Protein AF-A0A7X5IGQ0-F1 (afdb_monomer)

Foldseek 3Di:
DPAQADDPDDAAQE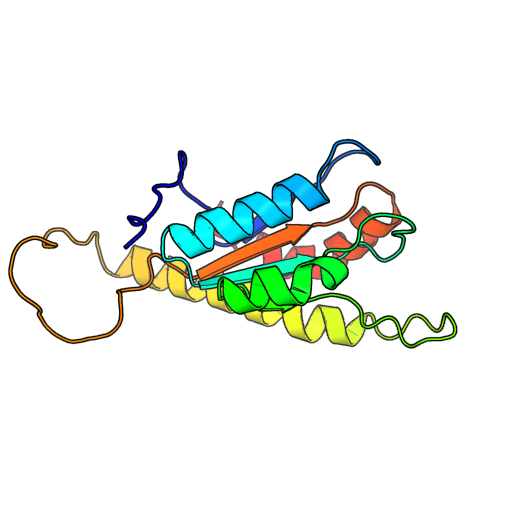AEFEAAPPPCRVVVLVVVQLNLLSNQAQEEEEEQPPDDPDDDVVVCCVVCVVSNYHYQYFDPDPPPDRDDLVVSVVPQLVLLVQSQVFVVVVVVVDDPPDPPDDDDDDDDDRPGRHYYYHQHYDPSSVVSVVSCCVSNVVHDD

Secondary structure (DSSP, 8-state):
-PPPPPPSSPPPSEEEE---TTS-HHHHHHHHHHHHHHTTEEEEEEE--S--SS--GGGGHHHHHHTTPEEE----BTTTB---HHHHHHHHHHHHHHHHHHHHHHHHS------SS---SS-----EEEEEEE--SSHHHHHHHHTTHHHHHTS--

Radius of gyration: 16.71 Å; Cα contacts (8 Å, |Δi|>4): 213; chains: 1; bounding box: 48×34×43 Å

Sequence (157 aa):
MAGVRELPFALAPVTVVVGHYGVGKTNFALNLALDAAAAGYEVTLADMDVVNPYFRSSECASLLEEAGVRLIAPVFGGAGTSLDVPSLTGAVVPAVEAAYAEDAERALGGAPEAAATVARDAHLSVAGKAVVIDAGGDDVGATALARFASAVGAGRH

pLDDT: mean 75.15, std 18.82, range [34.88, 96.5]

Mean predicted aligned error: 10.0 Å

Structure (mmCIF, N/CA/C/O backbone):
data_AF-A0A7X5IGQ0-F1
#
_entry.id   AF-A0A7X5IGQ0-F1
#
loop_
_atom_site.group_PDB
_atom_site.id
_atom_site.type_symbol
_atom_site.label_atom_id
_atom_site.label_alt_id
_atom_site.label_comp_id
_atom_site.label_asym_id
_atom_site.label_entity_id
_atom_site.label_seq_id
_atom_site.pdbx_PDB_ins_code
_atom_site.Cartn_x
_atom_site.Cartn_y
_atom_site.Cartn_z
_atom_site.occupancy
_atom_site.B_iso_or_equiv
_atom_site.auth_seq_id
_atom_site.auth_comp_id
_atom_site.auth_asym_id
_atom_site.auth_atom_id
_atom_site.pdbx_PDB_model_num
ATOM 1 N N . MET A 1 1 ? -18.251 18.463 9.894 1.00 39.56 1 MET A N 1
ATOM 2 C CA . MET A 1 1 ? -18.150 17.047 10.294 1.00 39.56 1 MET A CA 1
ATOM 3 C C . MET A 1 1 ? -18.458 16.221 9.057 1.00 39.56 1 MET A C 1
ATOM 5 O O . MET A 1 1 ? -19.623 15.943 8.806 1.00 39.56 1 MET A O 1
ATOM 9 N N . ALA A 1 2 ? -17.460 15.971 8.203 1.00 47.34 2 ALA A N 1
ATOM 10 C CA . ALA A 1 2 ? -17.649 15.055 7.079 1.00 47.34 2 ALA A CA 1
ATOM 11 C C . ALA A 1 2 ? -17.829 13.654 7.680 1.00 47.34 2 ALA A C 1
ATOM 13 O O . ALA A 1 2 ? -17.022 13.258 8.517 1.00 47.34 2 ALA A O 1
ATOM 14 N N . GLY A 1 3 ? -18.938 12.985 7.363 1.00 56.47 3 GLY A N 1
ATOM 15 C CA . GLY A 1 3 ? -19.226 11.651 7.885 1.00 56.47 3 GLY A CA 1
ATOM 16 C C . GLY A 1 3 ? -18.132 10.657 7.502 1.00 56.47 3 GLY A C 1
ATOM 17 O O . GLY A 1 3 ? -17.456 10.845 6.489 1.00 56.47 3 GLY A O 1
ATOM 18 N N . VAL A 1 4 ? -17.969 9.617 8.321 1.00 60.66 4 VAL A N 1
ATOM 19 C CA . VAL A 1 4 ? -17.126 8.457 8.003 1.00 60.66 4 VAL A CA 1
ATOM 20 C C . VAL A 1 4 ? -17.548 7.942 6.625 1.00 60.66 4 VAL A C 1
ATOM 22 O O . VAL A 1 4 ? -18.735 7.682 6.410 1.00 60.66 4 VAL A O 1
ATOM 25 N N . ARG A 1 5 ? -16.614 7.879 5.669 1.00 70.88 5 ARG A N 1
ATOM 26 C CA . ARG A 1 5 ? -16.904 7.319 4.342 1.00 70.88 5 ARG A CA 1
ATOM 27 C C . ARG A 1 5 ? -16.887 5.806 4.458 1.00 70.88 5 ARG A C 1
ATOM 29 O O . ARG A 1 5 ? -15.957 5.252 5.022 1.00 70.88 5 ARG A O 1
ATOM 36 N N . GLU A 1 6 ? -17.895 5.142 3.919 1.00 79.50 6 GLU A N 1
ATOM 37 C CA . GLU A 1 6 ? -17.899 3.685 3.833 1.00 79.50 6 GLU A CA 1
ATOM 38 C C . GLU A 1 6 ? -17.190 3.261 2.540 1.00 79.50 6 GLU A C 1
ATOM 40 O O . GLU A 1 6 ? -17.447 3.830 1.474 1.00 79.50 6 GLU A O 1
ATOM 45 N N . LEU A 1 7 ? -16.274 2.292 2.625 1.00 85.81 7 LEU A N 1
ATOM 46 C CA . LEU A 1 7 ? -15.656 1.719 1.430 1.00 85.81 7 LEU A CA 1
ATOM 47 C C . LEU A 1 7 ? -16.683 0.837 0.701 1.00 85.81 7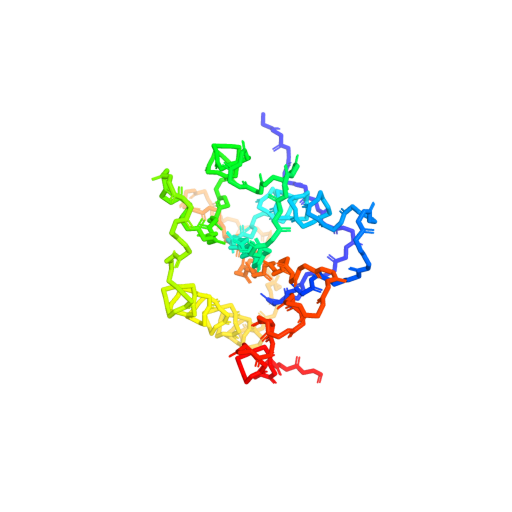 LEU A C 1
ATOM 49 O O . LEU A 1 7 ? -17.403 0.077 1.347 1.00 85.81 7 LEU A O 1
ATOM 53 N N . PRO A 1 8 ? -16.735 0.858 -0.644 1.00 86.31 8 PRO A N 1
ATOM 54 C CA . PRO A 1 8 ? -17.692 0.052 -1.405 1.00 86.31 8 PRO A CA 1
ATOM 55 C C . PRO A 1 8 ? -17.352 -1.451 -1.431 1.00 86.31 8 PRO A C 1
ATOM 57 O O . PRO A 1 8 ? -18.037 -2.228 -2.094 1.00 86.31 8 PRO A O 1
ATOM 60 N N . PHE A 1 9 ? -16.282 -1.865 -0.752 1.00 87.50 9 PHE A N 1
ATOM 61 C CA . PHE A 1 9 ? -15.812 -3.241 -0.645 1.00 87.50 9 PHE A CA 1
ATOM 62 C C . PHE A 1 9 ? -15.040 -3.439 0.665 1.00 87.50 9 PHE A C 1
ATOM 64 O O . PHE A 1 9 ? -14.535 -2.482 1.253 1.00 87.50 9 PHE A O 1
ATOM 71 N N . ALA A 1 10 ? -14.914 -4.695 1.098 1.00 86.94 10 ALA A N 1
ATOM 72 C CA . ALA A 1 10 ? -14.050 -5.053 2.217 1.00 86.94 10 ALA A CA 1
ATOM 73 C C . ALA A 1 10 ? -12.576 -4.866 1.832 1.00 86.94 10 ALA A C 1
ATOM 75 O O . ALA A 1 10 ? -12.130 -5.374 0.801 1.00 86.94 10 ALA A O 1
ATOM 76 N N . LEU A 1 11 ? -11.823 -4.146 2.662 1.00 90.44 11 LEU A N 1
ATOM 77 C CA . LEU A 1 11 ? -10.399 -3.918 2.450 1.00 90.44 11 LEU A CA 1
ATOM 78 C C . LEU A 1 11 ? -9.585 -5.048 3.087 1.00 90.44 11 LEU A C 1
ATOM 80 O O . LEU A 1 11 ? -9.723 -5.312 4.280 1.00 90.44 11 LEU A O 1
ATOM 84 N N . ALA A 1 12 ? -8.726 -5.693 2.298 1.00 93.38 12 ALA A N 1
ATOM 85 C CA . ALA A 1 12 ? -7.755 -6.644 2.827 1.00 93.38 12 ALA A CA 1
ATOM 86 C C . ALA A 1 12 ? -6.682 -5.909 3.658 1.00 93.38 12 ALA A C 1
ATOM 88 O O . ALA A 1 12 ? -6.308 -4.789 3.293 1.00 93.38 12 ALA A O 1
ATOM 89 N N . PRO A 1 13 ? -6.117 -6.535 4.709 1.00 94.50 13 PRO A N 1
ATOM 90 C CA . PRO A 1 13 ? -5.055 -5.927 5.520 1.00 94.50 13 PRO A CA 1
ATOM 91 C C . PRO A 1 13 ? -3.827 -5.519 4.691 1.00 94.50 13 PRO A C 1
ATOM 93 O O . PRO A 1 13 ? -3.142 -4.559 5.036 1.00 94.50 13 PRO A O 1
ATOM 96 N N . VAL A 1 14 ? -3.571 -6.198 3.567 1.00 95.50 14 VAL A N 1
ATOM 97 C CA . VAL A 1 14 ? -2.552 -5.810 2.584 1.00 95.50 14 VAL A CA 1
ATOM 98 C C . VAL A 1 14 ? -3.157 -5.833 1.184 1.00 95.50 14 VAL A C 1
ATOM 100 O O . VAL A 1 14 ? -3.638 -6.864 0.721 1.00 95.50 14 VAL A O 1
ATOM 103 N N . THR A 1 15 ? -3.101 -4.699 0.490 1.00 94.31 15 THR A N 1
ATOM 104 C CA . THR A 1 15 ? -3.553 -4.540 -0.897 1.00 94.31 15 THR A CA 1
ATOM 105 C C . THR A 1 15 ? -2.378 -4.120 -1.771 1.00 94.31 15 THR A C 1
ATOM 107 O O . THR A 1 15 ? -1.748 -3.095 -1.521 1.00 94.31 15 THR A O 1
ATOM 110 N N . VAL A 1 16 ? -2.089 -4.890 -2.820 1.00 91.81 16 VAL A N 1
ATOM 111 C CA . VAL A 1 16 ? -1.010 -4.590 -3.772 1.00 91.81 16 VAL A CA 1
ATOM 112 C C . VAL A 1 16 ? -1.608 -4.106 -5.089 1.00 91.81 16 VAL A C 1
ATOM 114 O O . VAL A 1 16 ? -2.429 -4.791 -5.697 1.00 91.81 16 VAL A O 1
ATOM 117 N N . VAL A 1 17 ? -1.174 -2.935 -5.546 1.00 90.19 17 VAL A N 1
ATOM 118 C CA . VAL A 1 17 ? -1.589 -2.326 -6.809 1.00 90.19 17 VAL A CA 1
ATOM 119 C C . VAL A 1 17 ? -0.485 -2.539 -7.844 1.00 90.19 17 VAL A C 1
ATOM 121 O O . VAL A 1 17 ? 0.641 -2.077 -7.680 1.00 90.19 17 VAL A O 1
ATOM 124 N N . VAL A 1 18 ? -0.822 -3.243 -8.926 1.00 86.81 18 VAL A N 1
ATOM 125 C CA . VAL A 1 18 ? 0.078 -3.583 -10.043 1.00 86.81 18 VAL A CA 1
ATOM 126 C C . VAL A 1 18 ? -0.614 -3.342 -11.382 1.00 86.81 18 VAL A C 1
ATOM 128 O O . VAL A 1 18 ? -1.839 -3.294 -11.467 1.00 86.81 18 VAL A O 1
ATOM 131 N N . GLY A 1 19 ? 0.166 -3.192 -12.452 1.00 81.31 19 GLY A N 1
ATOM 132 C CA . GLY A 1 19 ? -0.350 -2.966 -13.807 1.00 81.31 19 GLY A CA 1
ATOM 133 C C . GLY A 1 19 ? 0.570 -2.083 -14.645 1.00 81.31 19 GLY A C 1
ATOM 134 O O . GLY A 1 19 ? 1.506 -1.484 -14.128 1.00 81.31 19 GLY A O 1
ATOM 135 N N . HIS A 1 20 ? 0.305 -1.969 -15.945 1.00 78.88 20 HIS A N 1
ATOM 136 C CA . HIS A 1 20 ? 1.219 -1.304 -16.880 1.00 78.88 20 HIS A CA 1
ATOM 137 C C . HIS A 1 20 ? 1.491 0.178 -16.548 1.00 78.88 20 HIS A C 1
ATOM 139 O O . HIS A 1 20 ? 0.765 0.820 -15.782 1.00 78.88 20 HIS A O 1
ATOM 145 N N . TYR A 1 21 ? 2.560 0.748 -17.102 1.00 76.19 21 TYR A N 1
ATOM 146 C CA . TYR A 1 21 ? 2.846 2.178 -16.974 1.00 76.19 21 TYR A CA 1
ATOM 147 C C . TYR A 1 21 ? 1.694 3.037 -17.536 1.00 76.19 21 TYR A C 1
ATOM 149 O O . TYR A 1 21 ? 1.034 2.658 -18.501 1.00 76.19 21 TYR A O 1
ATOM 157 N N . GLY A 1 22 ? 1.426 4.187 -16.911 1.00 77.69 22 GLY A N 1
ATOM 158 C CA . GLY A 1 22 ? 0.426 5.156 -17.384 1.00 77.69 22 GLY A CA 1
ATOM 159 C C . GLY A 1 22 ? -1.047 4.821 -17.104 1.00 77.69 22 GLY A C 1
ATOM 160 O O . GLY A 1 22 ? -1.904 5.660 -17.355 1.00 77.69 22 GLY A O 1
ATOM 161 N N . VAL A 1 23 ? -1.371 3.655 -16.532 1.00 84.69 23 VAL A N 1
ATOM 162 C CA . VAL A 1 23 ? -2.775 3.247 -16.276 1.00 84.69 23 VAL A CA 1
ATOM 163 C C . VAL A 1 23 ? -3.403 3.869 -15.017 1.00 84.69 23 VAL A C 1
ATOM 165 O O . VAL A 1 23 ? -4.543 3.565 -14.688 1.00 84.69 23 VAL A O 1
ATOM 168 N N . GLY A 1 24 ? -2.670 4.729 -14.298 1.00 85.88 24 GLY A N 1
ATOM 169 C CA . GLY A 1 24 ? -3.189 5.461 -13.134 1.00 85.88 24 GLY A CA 1
ATOM 170 C C . GLY A 1 24 ? -3.031 4.775 -11.769 1.00 85.88 24 GLY A C 1
ATOM 171 O O . GLY A 1 24 ? -3.723 5.156 -10.831 1.00 85.88 24 GLY A O 1
ATOM 172 N N . LYS A 1 25 ? -2.122 3.801 -11.628 1.00 87.38 25 LYS A N 1
ATOM 173 C CA . LYS A 1 25 ? -1.899 3.045 -10.374 1.00 87.38 25 LYS A CA 1
ATOM 174 C C . LYS A 1 25 ? -1.642 3.917 -9.151 1.00 87.38 25 LYS A C 1
ATOM 176 O O . LYS A 1 25 ? -2.335 3.757 -8.157 1.00 87.38 25 LYS A O 1
ATOM 181 N N . THR A 1 26 ? -0.719 4.870 -9.248 1.00 86.19 26 THR A N 1
ATOM 182 C CA . THR A 1 26 ? -0.377 5.767 -8.137 1.00 86.19 26 THR A CA 1
ATOM 183 C C . THR A 1 26 ? -1.580 6.594 -7.694 1.00 86.19 26 THR A C 1
ATOM 185 O O . THR A 1 26 ? -1.879 6.669 -6.508 1.00 86.19 26 THR A O 1
ATOM 188 N N . ASN A 1 27 ? -2.361 7.124 -8.643 1.00 89.44 27 ASN A N 1
ATOM 189 C CA . ASN A 1 27 ? -3.614 7.817 -8.326 1.00 89.44 27 ASN A CA 1
ATOM 190 C C . ASN A 1 27 ? -4.625 6.891 -7.649 1.00 89.44 27 ASN A C 1
ATOM 192 O O . ASN A 1 27 ? -5.297 7.300 -6.705 1.00 89.44 27 ASN A O 1
ATOM 196 N N . PHE A 1 28 ? -4.746 5.651 -8.117 1.00 91.62 28 PHE A N 1
ATOM 197 C CA . PHE A 1 28 ? -5.621 4.669 -7.489 1.00 91.62 28 PHE A CA 1
ATOM 198 C C . PHE A 1 28 ? -5.169 4.346 -6.055 1.00 91.62 28 PHE A C 1
ATOM 200 O O . PHE A 1 28 ? -5.987 4.403 -5.143 1.00 91.62 28 PHE A O 1
ATOM 207 N N . ALA A 1 29 ? -3.877 4.087 -5.838 1.00 92.31 29 ALA A N 1
ATOM 208 C CA . ALA A 1 29 ? -3.308 3.783 -4.527 1.00 92.31 29 ALA A CA 1
ATOM 209 C C . ALA A 1 29 ? -3.471 4.948 -3.534 1.00 92.31 29 ALA A C 1
ATOM 211 O O . ALA A 1 29 ? -3.873 4.726 -2.393 1.00 92.31 29 ALA A O 1
ATOM 212 N N . LEU A 1 30 ? -3.239 6.188 -3.982 1.00 91.69 30 LEU A N 1
ATOM 213 C CA . LEU A 1 30 ? -3.457 7.402 -3.189 1.00 91.69 30 LEU A CA 1
ATOM 214 C C . LEU A 1 30 ? -4.921 7.549 -2.765 1.00 91.69 30 LEU A C 1
ATOM 216 O O . LEU A 1 30 ? -5.201 7.719 -1.582 1.00 91.69 30 LEU A O 1
ATOM 220 N N . ASN A 1 31 ? -5.859 7.461 -3.713 1.00 93.06 31 ASN A N 1
ATOM 221 C CA . ASN A 1 31 ? -7.281 7.613 -3.398 1.00 93.06 31 ASN A CA 1
ATOM 222 C C . ASN A 1 31 ? -7.783 6.486 -2.494 1.00 93.06 31 ASN A C 1
ATOM 224 O O . ASN A 1 31 ? -8.490 6.764 -1.531 1.00 93.06 31 ASN A O 1
ATOM 228 N N . LEU A 1 32 ? -7.359 5.242 -2.736 1.00 94.50 32 LEU A N 1
ATOM 229 C CA . LEU A 1 32 ? -7.698 4.117 -1.870 1.00 94.50 32 LEU A CA 1
ATOM 230 C C . LEU A 1 32 ? -7.207 4.341 -0.435 1.00 94.50 32 LEU A C 1
ATOM 232 O O . LEU A 1 32 ? -7.954 4.096 0.508 1.00 94.50 32 LEU A O 1
ATOM 236 N N . ALA A 1 33 ? -5.975 4.826 -0.262 1.00 94.12 33 ALA A N 1
ATOM 237 C CA . ALA A 1 33 ? -5.423 5.098 1.060 1.00 94.12 33 ALA A CA 1
ATOM 238 C C . ALA A 1 33 ? -6.184 6.219 1.789 1.00 94.12 33 ALA A C 1
ATOM 240 O O . ALA A 1 33 ? -6.495 6.085 2.972 1.00 94.12 33 ALA A O 1
ATOM 241 N N . LEU A 1 34 ? -6.527 7.297 1.077 1.00 93.19 34 LEU A N 1
ATOM 242 C CA . LEU A 1 34 ? -7.311 8.410 1.618 1.00 93.19 34 LEU A CA 1
ATOM 243 C C . LEU A 1 34 ? -8.738 7.985 1.987 1.00 93.19 34 LEU A C 1
ATOM 245 O O . LEU A 1 34 ? -9.233 8.354 3.052 1.00 93.19 34 LEU A O 1
ATOM 249 N N . ASP A 1 35 ? -9.397 7.201 1.135 1.00 94.00 35 ASP A N 1
ATOM 250 C CA . ASP A 1 35 ? -10.745 6.697 1.399 1.00 94.00 35 ASP A CA 1
ATOM 251 C C . ASP A 1 35 ? -10.752 5.697 2.560 1.00 94.00 35 ASP A C 1
ATOM 253 O O . ASP A 1 35 ? -11.639 5.762 3.409 1.00 94.00 35 ASP A O 1
ATOM 257 N N . ALA A 1 36 ? -9.743 4.827 2.662 1.00 93.94 36 ALA A N 1
ATOM 258 C CA . ALA A 1 36 ? -9.595 3.908 3.787 1.00 93.94 36 ALA A CA 1
ATOM 259 C C . ALA A 1 36 ? -9.348 4.653 5.109 1.00 93.94 36 ALA A C 1
ATOM 261 O O . ALA A 1 36 ? -9.983 4.342 6.118 1.00 93.94 36 ALA A O 1
ATOM 262 N N . ALA A 1 37 ? -8.507 5.689 5.112 1.00 93.00 37 ALA A N 1
ATOM 263 C CA . ALA A 1 37 ? -8.319 6.532 6.292 1.00 93.00 37 ALA A CA 1
ATOM 264 C C . ALA A 1 37 ? -9.619 7.257 6.681 1.00 93.00 37 ALA A C 1
ATOM 266 O O . ALA A 1 37 ? -10.009 7.267 7.850 1.00 93.00 37 ALA A O 1
ATOM 267 N N . ALA A 1 38 ? -10.362 7.782 5.700 1.00 91.44 38 ALA A N 1
ATOM 268 C CA . ALA A 1 38 ? -11.680 8.381 5.921 1.00 91.44 38 ALA A CA 1
ATOM 269 C C . ALA A 1 38 ? -12.743 7.374 6.410 1.00 91.44 38 ALA A C 1
ATOM 271 O O . ALA A 1 38 ? -13.734 7.785 7.021 1.00 91.44 38 ALA A O 1
ATOM 272 N N . ALA A 1 39 ? -12.533 6.079 6.164 1.00 90.81 39 ALA A N 1
ATOM 273 C CA . ALA A 1 39 ? -13.327 4.968 6.688 1.00 90.81 39 ALA A CA 1
ATOM 274 C C . ALA A 1 39 ? -12.884 4.498 8.087 1.00 90.81 39 ALA A C 1
ATOM 276 O O . ALA A 1 39 ? -13.478 3.578 8.647 1.00 90.81 39 ALA A O 1
ATOM 277 N N . GLY A 1 40 ? -11.868 5.136 8.677 1.00 91.56 40 GLY A N 1
ATOM 278 C CA . GLY A 1 40 ? -11.383 4.848 10.026 1.00 91.56 40 GLY A CA 1
ATOM 279 C C . GLY A 1 40 ? -10.282 3.789 10.102 1.00 91.56 40 GLY A C 1
ATOM 280 O O . GLY A 1 40 ? -10.017 3.290 11.195 1.00 91.56 40 GLY A O 1
ATOM 281 N N . TYR A 1 41 ? -9.649 3.423 8.984 1.00 93.25 41 TYR A N 1
ATOM 282 C CA . TYR A 1 41 ? -8.468 2.557 9.000 1.00 93.25 41 TYR A CA 1
ATOM 283 C C . TYR A 1 41 ? -7.205 3.339 9.396 1.00 93.25 41 TYR A C 1
ATOM 285 O O . TYR A 1 41 ? -7.032 4.498 9.024 1.00 93.25 41 TYR A O 1
ATOM 293 N N . GLU A 1 42 ? -6.282 2.682 10.097 1.00 95.06 42 GLU A N 1
ATOM 294 C CA . GLU A 1 42 ? -4.896 3.138 10.235 1.00 95.06 42 GLU A CA 1
ATOM 295 C C . GLU A 1 42 ? -4.124 2.683 8.988 1.00 95.06 42 GLU A C 1
ATOM 297 O O . GLU A 1 42 ? -3.807 1.502 8.825 1.00 95.06 42 GLU A O 1
ATOM 302 N N . VAL A 1 43 ? -3.869 3.612 8.065 1.00 95.69 43 VAL A N 1
ATOM 303 C CA . VAL A 1 43 ? -3.360 3.276 6.728 1.00 95.69 43 VAL A CA 1
ATOM 304 C C . VAL A 1 43 ? -1.874 3.583 6.596 1.00 95.69 43 VAL A C 1
ATOM 306 O O . VAL A 1 43 ? -1.415 4.685 6.901 1.00 95.69 43 VAL A O 1
ATOM 309 N N . THR A 1 44 ? -1.125 2.623 6.053 1.00 95.88 44 THR A N 1
ATOM 310 C CA . THR A 1 44 ? 0.217 2.844 5.505 1.00 95.88 44 THR A CA 1
ATOM 311 C C . THR A 1 44 ? 0.196 2.686 3.984 1.00 95.88 44 THR A C 1
ATOM 313 O O . THR A 1 44 ? -0.158 1.626 3.474 1.00 95.88 44 THR A O 1
ATOM 316 N N . LEU A 1 45 ? 0.617 3.716 3.253 1.00 93.69 45 LEU A N 1
ATOM 317 C CA . LEU A 1 45 ? 0.881 3.655 1.817 1.00 93.69 45 LEU A CA 1
ATOM 318 C C . LEU A 1 45 ? 2.382 3.443 1.588 1.00 93.69 45 LEU A C 1
ATOM 320 O O . LEU A 1 45 ? 3.196 4.244 2.044 1.00 93.69 45 LEU A O 1
ATOM 324 N N . ALA A 1 46 ? 2.751 2.381 0.881 1.00 90.56 46 ALA A N 1
ATOM 325 C CA . ALA A 1 46 ? 4.112 2.108 0.439 1.00 90.56 46 ALA A CA 1
ATOM 326 C C . ALA A 1 46 ? 4.231 2.381 -1.066 1.00 90.56 46 ALA A C 1
ATOM 328 O O . ALA A 1 46 ? 3.712 1.617 -1.878 1.00 90.56 46 ALA A O 1
ATOM 329 N N . ASP A 1 47 ? 4.915 3.462 -1.431 1.00 85.25 47 ASP A N 1
ATOM 330 C CA . ASP A 1 47 ? 5.264 3.777 -2.816 1.00 85.25 47 ASP A CA 1
ATOM 331 C C . ASP A 1 47 ? 6.609 3.126 -3.136 1.00 85.25 47 ASP A C 1
ATOM 333 O O . ASP A 1 47 ? 7.645 3.512 -2.590 1.00 85.25 47 ASP A O 1
ATOM 337 N N . MET A 1 48 ? 6.592 2.084 -3.965 1.00 75.31 48 MET A N 1
ATOM 338 C CA . MET A 1 48 ? 7.786 1.324 -4.323 1.00 75.31 48 MET A CA 1
ATOM 339 C C . MET A 1 48 ? 8.316 1.664 -5.717 1.00 75.31 48 MET A C 1
ATOM 341 O O . MET A 1 48 ? 9.246 0.998 -6.185 1.00 75.31 48 MET A O 1
ATOM 345 N N . ASP A 1 49 ? 7.771 2.687 -6.381 1.00 70.25 49 ASP A N 1
ATOM 346 C CA . ASP A 1 49 ? 8.221 3.065 -7.714 1.00 70.25 49 ASP A CA 1
ATOM 347 C C . ASP A 1 49 ? 9.563 3.814 -7.647 1.00 70.25 49 ASP A C 1
ATOM 349 O O . ASP A 1 49 ? 9.671 4.997 -7.311 1.00 70.25 49 ASP A O 1
ATOM 353 N N . VAL A 1 50 ? 10.634 3.083 -7.959 1.00 58.84 50 VAL A N 1
ATOM 354 C CA . VAL A 1 50 ? 12.008 3.600 -7.972 1.00 58.84 50 VAL A CA 1
ATOM 355 C C . VAL A 1 50 ? 12.260 4.487 -9.204 1.00 58.84 50 VAL A C 1
ATOM 357 O O . VAL A 1 50 ? 13.184 5.305 -9.190 1.00 58.84 50 VAL A O 1
ATOM 360 N N . VAL A 1 51 ? 11.442 4.374 -10.258 1.00 55.03 51 VAL A N 1
ATOM 361 C CA . VAL A 1 51 ? 11.658 5.007 -11.569 1.00 55.03 51 VAL A CA 1
ATOM 362 C C . VAL A 1 51 ? 10.441 5.853 -11.954 1.00 55.03 51 VAL A C 1
ATOM 364 O O . VAL A 1 51 ? 9.771 5.595 -12.947 1.00 55.03 51 VAL A O 1
ATOM 367 N N . ASN A 1 52 ? 10.165 6.921 -11.200 1.00 52.16 52 ASN A N 1
ATOM 368 C CA . ASN A 1 52 ? 9.028 7.794 -11.510 1.00 52.16 52 ASN A CA 1
ATOM 369 C C . ASN A 1 52 ? 9.452 9.227 -11.910 1.00 52.16 52 ASN A C 1
ATOM 371 O O . ASN A 1 52 ? 9.858 10.016 -11.052 1.00 52.16 52 ASN A O 1
ATOM 375 N N . PRO A 1 53 ? 9.387 9.608 -13.200 1.00 48.91 53 PRO A N 1
ATOM 376 C CA . PRO A 1 53 ? 9.757 10.949 -13.649 1.00 48.91 53 PRO A CA 1
ATOM 377 C C . PRO A 1 53 ? 8.647 12.013 -13.552 1.00 48.91 53 PRO A C 1
ATOM 379 O O . PRO A 1 53 ? 8.948 13.170 -13.838 1.00 48.91 53 PRO A O 1
ATOM 382 N N . TYR A 1 54 ? 7.399 11.678 -13.183 1.00 50.00 54 TYR A N 1
ATOM 383 C CA . TYR A 1 54 ? 6.270 12.600 -13.423 1.00 50.00 54 TYR A CA 1
ATOM 384 C C . TYR A 1 54 ? 5.170 12.686 -12.350 1.00 50.00 54 TYR A C 1
ATOM 386 O O . TYR A 1 54 ? 4.444 13.676 -12.372 1.00 50.00 54 TYR A O 1
ATOM 394 N N . PHE A 1 55 ? 4.990 11.706 -11.452 1.00 54.62 55 PHE A N 1
ATOM 395 C CA . PHE A 1 55 ? 3.898 11.774 -10.463 1.00 54.62 55 PHE A CA 1
ATOM 396 C C . PHE A 1 55 ? 4.215 10.977 -9.198 1.00 54.62 55 PHE A C 1
ATOM 398 O O . PHE A 1 55 ? 4.002 9.768 -9.163 1.00 54.62 55 PHE A O 1
ATOM 405 N N . ARG A 1 56 ? 4.766 11.624 -8.171 1.00 62.78 56 ARG A N 1
ATOM 406 C CA . ARG A 1 56 ? 5.299 10.920 -6.994 1.00 62.78 56 ARG A CA 1
ATOM 407 C C . ARG A 1 56 ? 4.345 11.033 -5.817 1.00 62.78 56 ARG A C 1
ATOM 409 O O . ARG A 1 56 ? 3.922 12.135 -5.484 1.00 62.78 56 ARG A O 1
ATOM 416 N N . SER A 1 57 ? 4.098 9.938 -5.099 1.00 59.81 57 SER A N 1
ATOM 417 C CA . SER A 1 57 ? 3.294 9.985 -3.864 1.00 59.81 57 SER A CA 1
ATOM 418 C C . SER A 1 57 ? 3.900 10.933 -2.823 1.00 59.81 57 SER A C 1
ATOM 420 O O . SER A 1 57 ? 3.182 11.510 -2.012 1.00 59.81 57 SER A O 1
ATOM 422 N N . SER A 1 58 ? 5.218 11.167 -2.892 1.00 64.06 58 SER A N 1
ATOM 423 C CA . SER A 1 58 ? 5.924 12.168 -2.087 1.00 64.06 58 SER A CA 1
ATOM 424 C C . SER A 1 58 ? 5.440 13.604 -2.316 1.00 64.06 58 SER A C 1
ATOM 426 O O . SER A 1 58 ? 5.500 14.413 -1.398 1.00 64.06 58 SER A O 1
ATOM 428 N N . GLU A 1 59 ? 4.948 13.941 -3.509 1.00 72.50 59 GLU A N 1
ATOM 429 C CA . GLU A 1 59 ? 4.353 15.258 -3.791 1.00 72.50 59 GLU A CA 1
ATOM 430 C C . GLU A 1 59 ? 2.988 15.416 -3.106 1.00 72.50 59 GLU A C 1
ATOM 432 O O . GLU A 1 59 ? 2.543 16.531 -2.847 1.00 72.50 59 GLU A O 1
ATOM 437 N N . CYS A 1 60 ? 2.355 14.298 -2.740 1.00 74.75 60 CYS A N 1
ATOM 438 C CA . CYS A 1 60 ? 1.137 14.242 -1.940 1.00 74.75 60 CYS A CA 1
ATOM 439 C C . CYS A 1 60 ? 1.411 13.945 -0.455 1.00 74.75 60 CYS A C 1
ATOM 441 O O . CYS A 1 60 ? 0.461 13.702 0.285 1.00 74.75 60 CYS A O 1
ATOM 443 N N . ALA A 1 61 ? 2.668 13.973 0.007 1.00 79.50 61 ALA A N 1
ATOM 444 C CA . ALA A 1 61 ? 3.019 13.607 1.381 1.00 79.50 61 ALA A CA 1
ATOM 445 C C . ALA A 1 61 ? 2.268 14.445 2.426 1.00 79.50 61 ALA A C 1
ATOM 447 O O . ALA A 1 61 ? 1.723 13.878 3.366 1.00 79.50 61 ALA A O 1
ATOM 448 N N . SER A 1 62 ? 2.162 15.763 2.227 1.00 82.00 62 SER A N 1
ATOM 449 C CA . SER A 1 62 ? 1.408 16.638 3.136 1.00 82.00 62 SER A CA 1
ATOM 450 C C . SER A 1 62 ? -0.083 16.301 3.164 1.00 82.00 62 SER A C 1
ATOM 452 O O . SER A 1 62 ? -0.672 16.247 4.235 1.00 82.00 62 SER A O 1
ATOM 454 N N . LEU A 1 63 ? -0.683 15.999 2.007 1.00 86.38 63 LEU A N 1
ATOM 455 C CA . LEU A 1 63 ? -2.087 15.582 1.928 1.00 86.38 63 LEU A CA 1
ATOM 456 C C . LEU A 1 63 ? -2.322 14.253 2.661 1.00 86.38 63 LEU A C 1
ATOM 458 O O . LEU A 1 63 ? -3.326 14.094 3.351 1.00 86.38 63 LEU A O 1
ATOM 462 N N . LEU A 1 64 ? -1.405 13.297 2.501 1.00 88.25 64 LEU A N 1
ATOM 463 C CA . LEU A 1 64 ? -1.463 12.004 3.178 1.00 88.25 64 LEU A CA 1
ATOM 464 C C . LEU A 1 64 ? -1.306 12.171 4.692 1.00 88.25 64 LEU A C 1
ATOM 466 O O . LEU A 1 64 ? -2.104 11.621 5.444 1.00 88.25 64 LEU A O 1
ATOM 470 N N . GLU A 1 65 ? -0.341 12.975 5.134 1.00 88.06 65 GLU A N 1
ATOM 471 C CA . GLU A 1 65 ? -0.099 13.259 6.550 1.00 88.06 65 GLU A CA 1
ATOM 472 C C . GLU A 1 65 ? -1.296 13.965 7.203 1.00 88.06 65 GLU A C 1
ATOM 474 O O . GLU A 1 65 ? -1.755 13.538 8.263 1.00 88.06 65 GLU A O 1
ATOM 479 N N . GLU A 1 66 ? -1.871 14.976 6.544 1.00 89.06 66 GLU A N 1
ATOM 480 C CA . GLU A 1 66 ? -3.094 15.658 6.993 1.00 89.06 66 GLU A CA 1
ATOM 481 C C . GLU A 1 66 ? -4.293 14.704 7.104 1.00 89.06 66 GLU A C 1
ATOM 483 O O . GLU A 1 66 ? -5.146 14.875 7.977 1.00 89.06 66 GLU A O 1
ATOM 488 N N . ALA A 1 67 ? -4.352 13.681 6.249 1.00 89.44 67 ALA A N 1
ATOM 489 C CA . ALA A 1 67 ? -5.371 12.636 6.285 1.00 89.44 67 ALA A CA 1
ATOM 490 C C . ALA A 1 67 ? -5.059 11.495 7.274 1.00 89.44 67 ALA A C 1
ATOM 492 O O . ALA A 1 67 ? -5.858 10.567 7.393 1.00 89.44 67 ALA A O 1
ATOM 493 N N . GLY A 1 68 ? -3.923 11.536 7.980 1.00 90.75 68 GLY A N 1
ATOM 494 C CA . GLY A 1 68 ? -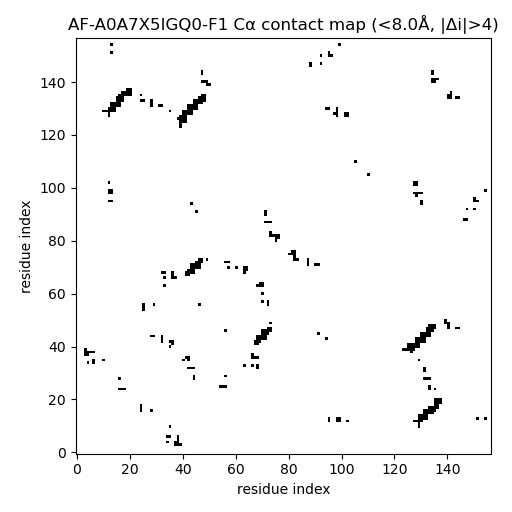3.494 10.481 8.903 1.00 90.75 68 GLY A CA 1
ATOM 495 C C . GLY A 1 68 ? -2.954 9.218 8.219 1.00 90.75 68 GLY A C 1
ATOM 496 O O . GLY A 1 68 ? -2.849 8.173 8.859 1.00 90.75 68 GLY A O 1
ATOM 497 N N . VAL A 1 69 ? -2.608 9.293 6.932 1.00 93.94 69 VAL A N 1
ATOM 498 C CA . VAL A 1 69 ? -1.999 8.197 6.172 1.00 93.94 69 VAL A CA 1
ATOM 499 C C . VAL A 1 69 ? -0.481 8.258 6.312 1.00 93.94 69 VAL A C 1
ATOM 501 O O . VAL A 1 69 ? 0.163 9.244 5.949 1.00 93.94 69 VAL A O 1
ATOM 504 N N . ARG A 1 70 ? 0.127 7.165 6.774 1.00 93.88 70 ARG A N 1
ATOM 505 C CA . ARG A 1 70 ? 1.585 7.033 6.828 1.00 93.88 70 ARG A CA 1
ATOM 506 C C . ARG A 1 70 ? 2.137 6.704 5.443 1.00 93.88 70 ARG A C 1
ATOM 508 O O . ARG A 1 70 ? 1.797 5.669 4.881 1.00 93.88 70 ARG A O 1
ATOM 515 N N . LEU A 1 71 ? 3.048 7.524 4.925 1.00 89.50 71 LEU A N 1
ATOM 516 C CA . LEU A 1 71 ? 3.755 7.248 3.671 1.00 89.50 71 LEU A CA 1
ATOM 517 C C . LEU A 1 71 ? 5.122 6.594 3.935 1.00 89.50 71 LEU A C 1
ATOM 519 O O . LEU A 1 71 ? 5.941 7.123 4.687 1.00 89.50 71 LEU A O 1
ATOM 523 N N . ILE A 1 72 ? 5.390 5.468 3.276 1.00 87.94 72 ILE A N 1
ATOM 524 C CA . ILE A 1 72 ? 6.728 4.903 3.084 1.00 87.94 72 ILE A CA 1
ATOM 525 C C . ILE A 1 72 ? 7.081 5.101 1.610 1.00 87.94 72 ILE A C 1
ATOM 527 O O . ILE A 1 72 ? 6.467 4.493 0.742 1.00 87.94 72 ILE A O 1
ATOM 531 N N . ALA A 1 73 ? 8.075 5.932 1.323 1.00 80.69 73 ALA A N 1
ATOM 532 C CA . ALA A 1 73 ? 8.559 6.164 -0.033 1.00 80.69 73 ALA A CA 1
ATOM 533 C C . ALA A 1 73 ? 10.093 6.286 -0.029 1.00 80.69 73 ALA A C 1
ATOM 535 O O . ALA A 1 73 ? 10.671 6.618 1.014 1.00 80.69 73 ALA A O 1
ATOM 536 N N . PRO A 1 74 ? 10.779 6.023 -1.157 1.00 71.94 74 PRO A N 1
ATOM 537 C CA . PRO A 1 74 ? 12.213 6.241 -1.255 1.00 71.94 74 PRO A CA 1
ATOM 538 C C . PRO A 1 74 ? 12.533 7.721 -1.014 1.00 71.94 74 PRO A C 1
ATOM 540 O O . PRO A 1 74 ? 11.876 8.607 -1.565 1.00 71.94 74 PRO A O 1
ATOM 543 N N . VAL A 1 75 ? 13.563 8.008 -0.216 1.00 61.12 75 VAL A N 1
ATOM 544 C CA . VAL A 1 75 ? 14.028 9.384 -0.010 1.00 61.12 75 VAL A CA 1
ATOM 545 C C . VAL A 1 75 ? 14.948 9.748 -1.171 1.00 61.12 75 VAL A C 1
ATOM 547 O O . VAL A 1 75 ? 16.088 9.296 -1.241 1.00 61.12 75 VAL A O 1
ATOM 550 N N . PHE A 1 76 ? 14.468 10.574 -2.099 1.00 53.09 76 PHE A N 1
ATOM 551 C CA . PHE A 1 76 ? 15.305 11.083 -3.184 1.00 53.09 76 PHE A CA 1
ATOM 552 C C . PHE A 1 76 ? 16.131 12.260 -2.661 1.00 53.09 76 PHE A C 1
ATOM 554 O O . PHE A 1 76 ? 15.699 13.410 -2.691 1.00 53.09 76 PHE A O 1
ATOM 561 N N . GLY A 1 77 ? 17.326 11.966 -2.147 1.00 40.34 77 GLY A N 1
ATOM 562 C CA . GLY A 1 77 ? 18.323 12.995 -1.867 1.00 40.34 77 GLY A CA 1
ATOM 563 C C . GLY A 1 77 ? 18.661 13.743 -3.158 1.00 40.34 77 GLY A C 1
ATOM 564 O O . GLY A 1 77 ? 18.977 13.121 -4.176 1.00 40.34 77 GLY A O 1
ATOM 565 N N . GLY A 1 78 ? 18.557 15.076 -3.143 1.00 38.59 78 GLY A N 1
ATOM 566 C CA . GLY A 1 78 ? 18.968 15.910 -4.271 1.00 38.59 78 GLY A CA 1
ATOM 567 C C . GLY A 1 78 ? 20.373 15.514 -4.738 1.00 38.59 78 GLY A C 1
ATOM 568 O O . GLY A 1 78 ? 21.275 15.421 -3.913 1.00 38.59 78 GLY A O 1
ATOM 569 N N . ALA A 1 79 ? 20.523 15.284 -6.048 1.00 36.62 79 ALA A N 1
ATOM 570 C CA . ALA A 1 79 ? 21.705 14.750 -6.751 1.00 36.62 79 ALA A CA 1
ATOM 571 C C . ALA A 1 79 ? 21.714 13.246 -7.114 1.00 36.62 79 ALA A C 1
ATOM 573 O O . ALA A 1 79 ? 22.774 12.699 -7.405 1.00 36.62 79 ALA A O 1
ATOM 574 N N . GLY A 1 80 ? 20.555 12.588 -7.225 1.00 40.75 80 GLY A N 1
ATOM 575 C CA . GLY A 1 80 ? 20.446 11.358 -8.031 1.00 40.75 80 GLY A CA 1
ATOM 576 C C . GLY A 1 80 ? 21.157 10.127 -7.458 1.00 40.75 80 GLY A C 1
ATOM 577 O O . GLY A 1 80 ? 21.394 9.163 -8.183 1.00 40.75 80 GLY A O 1
ATOM 578 N N . THR A 1 81 ? 21.484 10.125 -6.167 1.00 37.09 81 THR A N 1
ATOM 579 C CA . THR A 1 81 ? 21.938 8.917 -5.479 1.00 37.09 81 THR A CA 1
ATOM 580 C C . THR A 1 81 ? 20.724 8.151 -4.972 1.00 37.09 81 THR A C 1
ATOM 582 O O . THR A 1 81 ? 20.099 8.549 -3.989 1.00 37.09 81 THR A O 1
ATOM 585 N N . SER A 1 82 ? 20.381 7.056 -5.648 1.00 44.72 82 SER A N 1
ATOM 586 C CA . SER A 1 82 ? 19.427 6.071 -5.141 1.00 44.72 82 SER A CA 1
ATOM 587 C C . SER A 1 82 ? 19.958 5.486 -3.824 1.00 44.72 82 SER A C 1
ATOM 589 O O . SER A 1 82 ? 20.884 4.682 -3.840 1.00 44.72 82 SER A O 1
ATOM 591 N N . LEU A 1 83 ? 19.397 5.896 -2.690 1.00 50.22 83 LEU A N 1
ATOM 592 C CA . LEU A 1 83 ? 19.633 5.332 -1.352 1.00 50.22 83 LEU A CA 1
ATOM 593 C C . LEU A 1 83 ? 18.246 5.096 -0.726 1.00 50.22 83 LEU A C 1
ATOM 595 O O . LEU A 1 83 ? 17.389 5.965 -0.819 1.00 50.22 83 LEU A O 1
ATOM 599 N N . ASP A 1 84 ? 17.885 3.980 -0.097 1.00 54.22 84 ASP A N 1
ATOM 600 C CA . ASP A 1 84 ? 18.553 2.706 0.157 1.00 54.22 84 ASP A CA 1
ATOM 601 C C . ASP A 1 84 ? 17.446 1.637 0.180 1.00 54.22 84 ASP A C 1
ATOM 603 O O . ASP A 1 84 ? 16.537 1.682 1.012 1.00 54.22 84 ASP A O 1
ATOM 607 N N . VAL A 1 85 ? 17.504 0.667 -0.733 1.00 56.16 85 VAL A N 1
ATOM 608 C CA . VAL A 1 85 ? 16.585 -0.487 -0.783 1.00 56.16 85 VAL A CA 1
ATOM 609 C C . VAL A 1 85 ? 16.376 -1.161 0.590 1.00 56.16 85 VAL A C 1
ATOM 611 O O . VAL A 1 85 ?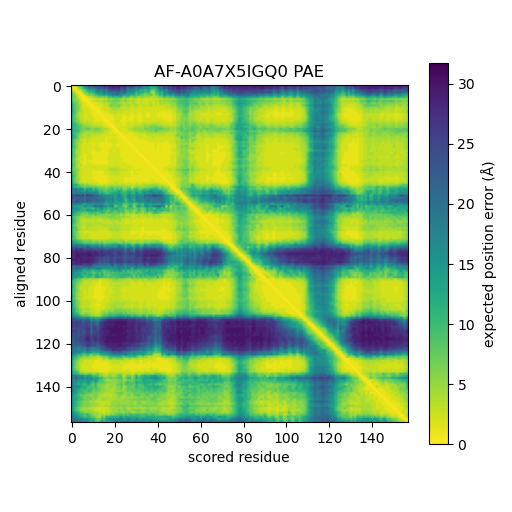 15.232 -1.496 0.902 1.00 56.16 85 VAL A O 1
ATOM 614 N N . PRO A 1 86 ? 17.416 -1.351 1.433 1.00 56.72 86 PRO A N 1
ATOM 615 C CA . PRO A 1 86 ? 17.240 -1.929 2.767 1.00 56.72 86 PRO A CA 1
ATOM 616 C C . PRO A 1 86 ? 16.319 -1.113 3.683 1.00 56.72 86 PRO A C 1
ATOM 618 O O . PRO A 1 86 ? 15.564 -1.696 4.458 1.00 56.72 86 PRO A O 1
ATOM 621 N N . SER A 1 87 ? 16.342 0.216 3.576 1.00 63.28 87 SER A N 1
ATOM 622 C CA . SER A 1 87 ? 15.544 1.119 4.414 1.00 63.28 87 SER A CA 1
ATOM 623 C C . SER A 1 87 ? 14.053 1.041 4.084 1.00 63.28 87 SER A C 1
ATOM 625 O O . SER A 1 87 ? 13.221 1.034 4.989 1.00 63.28 87 SER A O 1
ATOM 627 N N . LEU A 1 88 ? 13.711 0.903 2.798 1.00 71.19 88 LEU A N 1
ATOM 628 C CA . LEU A 1 88 ? 12.338 0.624 2.360 1.00 71.19 88 LEU A CA 1
ATOM 629 C C . LEU A 1 88 ? 11.869 -0.731 2.884 1.00 71.19 88 LEU A C 1
ATOM 631 O O . LEU A 1 88 ? 10.792 -0.831 3.472 1.00 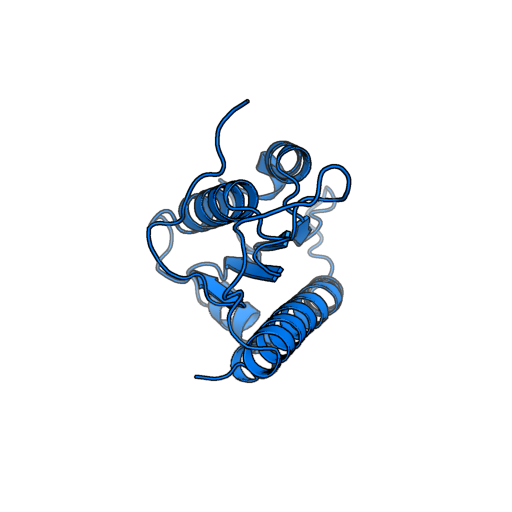71.19 88 LEU A O 1
ATOM 635 N N . THR A 1 89 ? 12.707 -1.761 2.745 1.00 67.19 89 THR A N 1
ATOM 636 C CA . THR A 1 89 ? 12.379 -3.096 3.245 1.00 67.19 89 THR A CA 1
ATOM 637 C C . THR A 1 89 ? 12.131 -3.101 4.754 1.00 67.19 89 THR A C 1
ATOM 639 O O . THR A 1 89 ? 11.132 -3.659 5.209 1.00 67.19 89 THR A O 1
ATOM 642 N N . GLY A 1 90 ? 12.988 -2.423 5.521 1.00 78.56 90 GLY A N 1
ATOM 643 C CA . GLY A 1 90 ? 12.879 -2.314 6.977 1.00 78.56 90 GLY A CA 1
ATOM 644 C C . GLY A 1 90 ? 11.638 -1.566 7.471 1.00 78.56 90 GLY A C 1
ATOM 645 O O . GLY A 1 90 ? 11.255 -1.744 8.621 1.00 78.56 90 GLY A O 1
ATOM 646 N N . ALA A 1 91 ? 10.989 -0.761 6.625 1.00 85.50 91 ALA A N 1
ATOM 647 C CA . ALA A 1 91 ? 9.765 -0.044 6.978 1.00 85.50 91 ALA A CA 1
ATOM 648 C C . ALA A 1 91 ? 8.486 -0.755 6.505 1.00 85.50 91 ALA A C 1
ATOM 650 O O . ALA A 1 91 ? 7.473 -0.699 7.205 1.00 85.50 91 ALA A O 1
ATOM 651 N N . VAL A 1 92 ? 8.516 -1.395 5.329 1.00 88.31 92 VAL A N 1
ATOM 652 C CA . VAL A 1 92 ? 7.337 -2.042 4.726 1.00 88.31 92 VAL A CA 1
ATOM 653 C C . VAL A 1 92 ? 7.030 -3.382 5.394 1.00 88.31 92 VAL A C 1
ATOM 655 O O . VAL A 1 92 ? 5.868 -3.643 5.693 1.00 88.31 92 VAL A O 1
ATOM 658 N N . VAL A 1 93 ? 8.041 -4.216 5.676 1.00 91.00 93 VAL A N 1
ATOM 659 C CA . VAL A 1 93 ? 7.815 -5.544 6.285 1.00 91.00 93 VAL A CA 1
ATOM 660 C C . VAL A 1 93 ? 7.106 -5.442 7.643 1.00 91.00 93 VAL A C 1
ATOM 662 O O . VAL A 1 93 ? 6.060 -6.073 7.788 1.00 91.00 93 VAL A O 1
ATOM 665 N N . PRO A 1 94 ? 7.555 -4.604 8.600 1.00 93.19 94 PRO A N 1
ATOM 666 C CA . PRO A 1 94 ? 6.859 -4.483 9.882 1.00 93.19 94 PRO A CA 1
ATOM 667 C C . PRO A 1 94 ? 5.433 -3.939 9.753 1.00 93.19 94 PRO A C 1
ATOM 669 O O . PRO A 1 94 ? 4.564 -4.303 10.540 1.00 93.19 94 PRO A O 1
ATOM 672 N N . ALA A 1 95 ? 5.171 -3.075 8.765 1.00 93.88 95 ALA A N 1
ATOM 673 C CA . ALA A 1 95 ? 3.824 -2.566 8.513 1.00 93.88 95 ALA A CA 1
ATOM 674 C C . ALA A 1 95 ? 2.884 -3.685 8.035 1.00 93.88 95 ALA A C 1
ATOM 676 O O . ALA A 1 95 ? 1.756 -3.786 8.513 1.00 93.88 95 ALA A O 1
ATOM 677 N N . VAL A 1 96 ? 3.367 -4.549 7.137 1.00 94.25 96 VAL A N 1
ATOM 678 C CA . VAL A 1 96 ? 2.637 -5.733 6.658 1.00 94.25 96 VAL A CA 1
ATOM 679 C C . VAL A 1 96 ? 2.358 -6.711 7.802 1.00 94.25 96 VAL A C 1
ATOM 681 O O . VAL A 1 96 ? 1.220 -7.141 7.977 1.00 94.25 96 VAL A O 1
ATOM 684 N N . GLU A 1 97 ? 3.367 -7.028 8.615 1.00 93.94 97 GLU A N 1
ATOM 685 C CA . GLU A 1 97 ? 3.213 -7.926 9.768 1.00 93.94 97 GLU A CA 1
ATOM 686 C C . GLU A 1 97 ? 2.203 -7.385 10.787 1.00 93.94 97 GLU A C 1
ATOM 688 O O . GLU A 1 97 ? 1.352 -8.134 11.265 1.00 93.94 97 GLU A O 1
ATOM 693 N N . ALA A 1 98 ? 2.247 -6.081 11.078 1.00 94.12 98 ALA A N 1
ATOM 694 C CA . ALA A 1 98 ? 1.305 -5.438 11.989 1.00 94.12 98 ALA A CA 1
ATOM 695 C C . ALA A 1 98 ? -0.140 -5.494 11.472 1.00 94.12 98 ALA A C 1
ATOM 697 O O . ALA A 1 98 ? -1.051 -5.773 12.250 1.00 94.12 98 ALA A O 1
ATOM 698 N N . ALA A 1 99 ? -0.351 -5.267 10.171 1.00 94.06 99 ALA A N 1
ATOM 699 C CA . ALA A 1 99 ? -1.680 -5.347 9.570 1.00 94.06 99 ALA A CA 1
ATOM 700 C C . ALA A 1 99 ? -2.259 -6.767 9.652 1.00 94.06 99 ALA A C 1
ATOM 702 O O . ALA A 1 99 ? -3.414 -6.941 10.037 1.00 94.06 99 ALA A O 1
ATOM 703 N N . TYR A 1 100 ? -1.452 -7.795 9.370 1.00 94.44 100 TYR A N 1
ATOM 704 C CA . TYR A 1 100 ? -1.897 -9.184 9.499 1.00 94.44 100 TYR A CA 1
ATOM 705 C C . TYR A 1 100 ? -2.124 -9.627 10.945 1.00 94.44 100 TYR A C 1
ATOM 707 O O . TYR A 1 100 ? -3.061 -10.384 11.199 1.00 94.44 100 TYR A O 1
ATOM 715 N N . ALA A 1 101 ? -1.297 -9.182 11.893 1.00 91.56 101 ALA A N 1
ATOM 716 C CA . ALA A 1 101 ? -1.482 -9.502 13.307 1.00 91.56 101 ALA A CA 1
ATOM 717 C C . ALA A 1 101 ? -2.809 -8.942 13.839 1.00 91.56 101 ALA A C 1
ATOM 719 O O . ALA A 1 101 ? -3.572 -9.664 14.476 1.00 91.56 101 ALA A O 1
ATOM 720 N N . GLU A 1 102 ? -3.129 -7.691 13.513 1.00 91.75 102 GLU A N 1
ATOM 721 C CA . GLU A 1 102 ? -4.376 -7.061 13.947 1.00 91.75 102 GLU A CA 1
ATOM 722 C C . GLU A 1 102 ? -5.612 -7.678 13.277 1.00 91.75 102 GLU A C 1
ATOM 724 O O . GLU A 1 102 ? -6.628 -7.906 13.935 1.00 91.75 102 GLU A O 1
ATOM 729 N N . ASP A 1 103 ? -5.532 -7.991 11.980 1.00 91.31 103 ASP A N 1
ATOM 730 C CA . ASP A 1 103 ? -6.587 -8.726 11.274 1.00 91.31 103 ASP A CA 1
ATOM 731 C C . ASP A 1 103 ? -6.828 -10.106 11.910 1.00 91.31 103 ASP A C 1
ATOM 733 O O . ASP A 1 103 ? -7.966 -10.498 12.177 1.00 91.31 103 ASP A O 1
ATOM 737 N N . ALA A 1 104 ? -5.751 -10.816 12.256 1.00 88.94 104 ALA A N 1
ATOM 738 C CA . ALA A 1 104 ? -5.825 -12.092 12.951 1.00 88.94 104 ALA A CA 1
ATOM 739 C C . ALA A 1 104 ? -6.480 -11.980 14.335 1.00 88.94 104 ALA A C 1
ATOM 741 O O . ALA A 1 104 ? -7.328 -12.811 14.666 1.00 88.94 104 ALA A O 1
ATOM 742 N N . GLU A 1 105 ? -6.103 -10.978 15.129 1.00 87.81 105 GLU A N 1
ATOM 743 C CA . GLU A 1 105 ? -6.698 -10.702 16.440 1.00 87.81 105 GLU A CA 1
ATOM 744 C C . GLU A 1 105 ? -8.192 -10.381 16.321 1.00 87.81 105 GLU A C 1
ATOM 746 O O . GLU A 1 105 ? -8.997 -10.946 17.065 1.00 87.81 105 GLU A O 1
ATOM 751 N N . ARG A 1 106 ? -8.592 -9.565 15.337 1.00 83.75 106 ARG A N 1
ATOM 752 C CA . ARG A 1 106 ? -10.011 -9.289 15.056 1.00 83.75 106 ARG A CA 1
ATOM 753 C C . ARG A 1 106 ? -10.783 -10.541 14.661 1.00 83.75 106 ARG A C 1
ATOM 755 O O . ARG A 1 106 ? -11.897 -10.740 15.140 1.00 83.75 106 ARG A O 1
ATOM 762 N N . ALA A 1 107 ? -10.200 -11.401 13.830 1.00 81.88 107 ALA A N 1
ATOM 763 C CA . ALA A 1 107 ? -10.837 -12.648 13.413 1.00 81.88 107 ALA A CA 1
ATOM 764 C C . ALA A 1 107 ? -11.047 -13.627 14.587 1.00 81.88 107 ALA A C 1
ATOM 766 O O . ALA A 1 107 ? -12.026 -14.371 14.603 1.00 81.88 107 ALA A O 1
ATOM 767 N N . LEU A 1 108 ? -10.151 -13.617 15.581 1.00 76.44 108 LEU A N 1
ATOM 768 C CA . LEU A 1 108 ? -10.247 -14.426 16.804 1.00 76.44 108 LEU A CA 1
ATOM 769 C C . LEU A 1 108 ? -11.195 -13.818 17.858 1.00 76.44 108 LEU A C 1
ATOM 771 O O . LEU A 1 108 ? -11.709 -14.551 18.701 1.00 76.44 108 LEU A O 1
ATOM 775 N N . GLY A 1 109 ? -11.426 -12.502 17.814 1.00 62.72 109 GLY A N 1
ATOM 776 C CA . GLY A 1 109 ? -12.203 -11.736 18.797 1.00 62.72 109 GLY A CA 1
ATOM 777 C C . GLY A 1 109 ? -13.725 -11.706 18.604 1.00 62.72 109 GLY A C 1
ATOM 778 O O . GLY A 1 109 ? -14.416 -11.191 19.478 1.00 62.72 109 GLY A O 1
ATOM 779 N N . GLY A 1 110 ? -14.261 -12.280 17.519 1.00 46.00 110 GLY A N 1
ATOM 780 C CA . GLY A 1 110 ? -15.701 -12.283 17.224 1.00 46.00 110 GLY A CA 1
ATOM 781 C C . GLY A 1 110 ? -16.222 -10.921 16.741 1.00 46.00 110 GLY A C 1
ATOM 782 O O . GLY A 1 110 ? -15.723 -9.867 17.124 1.00 46.00 110 GLY A O 1
ATOM 783 N N . ALA A 1 111 ? -17.218 -10.937 15.853 1.00 40.91 111 ALA A N 1
ATOM 784 C CA . ALA A 1 111 ? -17.853 -9.731 15.323 1.00 40.91 111 ALA A CA 1
ATOM 785 C C . ALA A 1 111 ? -18.267 -8.756 16.446 1.00 40.91 111 ALA A C 1
ATOM 787 O O . ALA A 1 111 ? -18.710 -9.219 17.501 1.00 40.91 111 ALA A O 1
ATOM 788 N N . PRO A 1 112 ? -18.229 -7.425 16.238 1.00 42.97 112 PRO A N 1
ATOM 789 C CA . PRO A 1 112 ? -18.885 -6.503 17.149 1.00 42.97 112 PRO A CA 1
ATOM 790 C C . PRO A 1 112 ? -20.410 -6.610 16.973 1.00 42.97 112 PRO A C 1
ATOM 792 O O . PRO A 1 112 ? -21.064 -5.712 16.450 1.00 42.97 112 PRO A O 1
ATOM 795 N N . GLU A 1 113 ? -21.012 -7.700 17.446 1.00 39.66 113 GLU A N 1
ATOM 796 C CA . GLU A 1 113 ? -22.421 -7.715 17.836 1.00 39.66 113 GLU A CA 1
ATOM 797 C C . GLU A 1 113 ? -22.561 -6.960 19.166 1.00 39.66 113 GLU A C 1
ATOM 799 O O . GLU A 1 113 ? -22.721 -7.573 20.213 1.00 39.66 113 GLU A O 1
ATOM 804 N N . ALA A 1 114 ? -22.423 -5.627 19.132 1.00 36.97 114 ALA A N 1
ATOM 805 C CA . ALA A 1 114 ? -22.980 -4.664 20.101 1.00 36.97 114 ALA A CA 1
ATOM 806 C C . ALA A 1 114 ? -22.388 -3.252 19.896 1.00 36.97 114 ALA A C 1
ATOM 808 O O . ALA A 1 114 ? -21.768 -2.692 20.793 1.00 36.97 114 ALA A O 1
ATOM 809 N N . ALA A 1 115 ? -22.592 -2.626 18.733 1.00 38.78 115 ALA A N 1
ATOM 810 C CA . ALA A 1 115 ? -22.292 -1.194 18.549 1.00 38.78 115 ALA A CA 1
ATOM 811 C C . ALA A 1 115 ? -23.547 -0.305 18.664 1.00 38.78 115 ALA A C 1
ATOM 813 O O . ALA A 1 115 ? -23.630 0.769 18.072 1.00 38.78 115 ALA A O 1
ATOM 814 N N . ALA A 1 116 ? -24.536 -0.739 19.446 1.00 40.06 116 ALA A N 1
ATOM 815 C CA . ALA A 1 116 ? -25.606 0.119 19.928 1.00 40.06 116 ALA A CA 1
ATOM 816 C C . ALA A 1 116 ? -25.582 0.077 21.454 1.00 40.06 116 ALA A C 1
ATOM 818 O O . ALA A 1 116 ? -25.898 -0.954 22.040 1.00 40.06 116 ALA A O 1
ATOM 819 N N . THR A 1 117 ? -25.277 1.226 22.063 1.00 34.88 117 THR A N 1
ATOM 820 C CA . THR A 1 117 ? -25.427 1.564 23.495 1.00 34.88 117 THR A CA 1
ATOM 821 C C . THR A 1 117 ? -24.100 1.744 24.245 1.00 34.88 117 THR A C 1
ATOM 823 O O . THR A 1 117 ? -23.566 0.832 24.858 1.00 34.88 117 THR A O 1
ATOM 826 N N . VAL A 1 118 ? -23.695 3.022 24.280 1.00 42.94 118 VAL A N 1
ATOM 827 C CA . VAL A 1 118 ? -22.914 3.700 25.334 1.00 42.94 118 VAL A CA 1
ATOM 828 C C . VAL A 1 118 ? -21.392 3.514 25.301 1.00 42.94 118 VAL A C 1
ATOM 830 O O . VAL A 1 118 ? -20.837 2.663 25.978 1.00 42.94 118 VAL A O 1
ATOM 833 N N . ALA A 1 119 ? -20.716 4.468 24.656 1.00 37.62 119 ALA A N 1
ATOM 834 C CA . ALA A 1 119 ? -19.511 5.087 25.209 1.00 37.62 119 ALA A CA 1
ATOM 835 C C . ALA A 1 119 ? -19.337 6.486 24.599 1.00 37.62 119 ALA A C 1
ATOM 837 O O . ALA A 1 119 ? -18.982 6.648 23.434 1.00 37.62 119 ALA A O 1
ATOM 838 N N . ARG A 1 120 ? -19.659 7.512 25.390 1.00 40.72 120 ARG A N 1
ATOM 839 C CA . ARG A 1 120 ? -19.136 8.863 25.181 1.00 40.72 120 ARG A CA 1
ATOM 840 C C . ARG A 1 120 ? -17.732 8.867 25.794 1.00 40.72 120 ARG A C 1
ATOM 842 O O . ARG A 1 120 ? -17.572 8.330 26.884 1.00 40.72 120 ARG A O 1
ATOM 849 N N . ASP A 1 121 ? -16.786 9.460 25.074 1.00 39.47 121 ASP A N 1
ATOM 850 C CA . ASP A 1 121 ? -15.362 9.642 25.402 1.00 39.47 121 ASP A CA 1
ATOM 851 C C . ASP A 1 121 ? -14.456 8.400 25.304 1.00 39.47 121 ASP A C 1
ATOM 853 O O . ASP A 1 121 ? -14.229 7.701 26.283 1.00 39.47 121 ASP A O 1
ATOM 857 N N . ALA A 1 122 ? -13.881 8.175 24.116 1.00 38.25 122 ALA A N 1
ATOM 858 C CA . ALA A 1 122 ? -12.511 7.696 23.871 1.00 38.25 122 ALA A CA 1
ATOM 859 C C . ALA A 1 122 ? -12.340 7.453 22.360 1.00 38.25 122 ALA A C 1
ATOM 861 O O . ALA A 1 122 ? -13.278 7.007 21.713 1.00 38.25 122 ALA A O 1
ATOM 862 N N . HIS A 1 123 ? -11.169 7.814 21.824 1.00 39.00 123 HIS A N 1
ATOM 863 C CA . HIS A 1 123 ? -10.560 7.389 20.552 1.00 39.00 123 HIS A CA 1
ATOM 864 C C . HIS A 1 123 ? -11.469 6.568 19.606 1.00 39.00 123 HIS A C 1
ATOM 866 O O . HIS A 1 123 ? -11.824 5.441 19.946 1.00 39.00 123 HIS A O 1
ATOM 872 N N . LEU A 1 124 ? -11.828 7.114 18.429 1.00 48.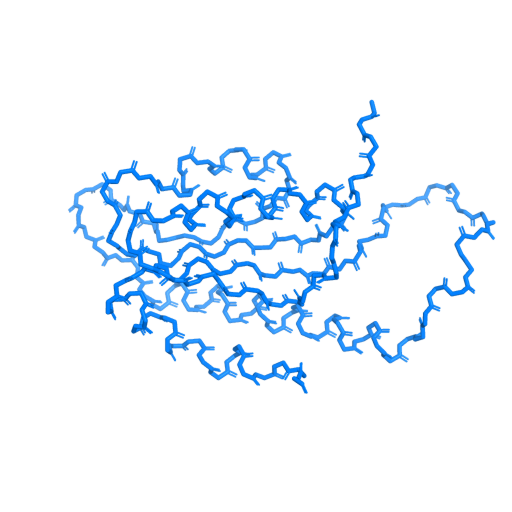41 124 LEU A N 1
ATOM 873 C CA . LEU A 1 124 ? -12.533 6.359 17.377 1.00 48.41 124 LEU A CA 1
ATOM 874 C C . LEU A 1 124 ? -11.918 4.956 17.271 1.00 48.41 124 LEU A C 1
ATOM 876 O O . LEU A 1 124 ? -10.710 4.839 17.069 1.00 48.41 124 LEU A O 1
ATOM 880 N N . SER A 1 125 ? -12.725 3.905 17.446 1.00 54.69 125 SER A N 1
ATOM 881 C CA . SER A 1 125 ? -12.249 2.539 17.251 1.00 54.69 125 SER A CA 1
ATOM 882 C C . SER A 1 125 ? -11.781 2.416 15.806 1.00 54.69 125 SER A C 1
ATOM 884 O O . SER A 1 125 ? -12.599 2.518 14.890 1.00 54.69 125 SER A O 1
ATOM 886 N N . VAL A 1 126 ? -10.479 2.242 15.600 1.00 63.69 126 VAL A N 1
ATOM 887 C CA . VAL A 1 126 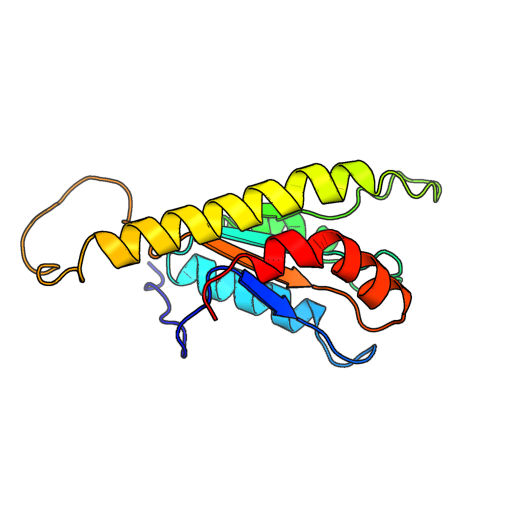? -9.921 2.016 14.267 1.00 63.69 126 VAL A CA 1
ATOM 888 C C . VAL A 1 126 ? -10.578 0.781 13.645 1.00 63.69 126 VAL A C 1
ATOM 890 O O . VAL A 1 126 ? -10.663 -0.275 14.280 1.00 63.69 126 VAL A O 1
ATOM 893 N N . ALA A 1 127 ? -11.072 0.926 12.413 1.00 82.81 127 ALA A N 1
ATOM 894 C CA . ALA A 1 127 ? -11.696 -0.147 11.637 1.00 82.81 127 ALA A CA 1
ATOM 895 C C . ALA A 1 127 ? -10.688 -1.270 11.350 1.00 82.81 127 ALA A C 1
ATOM 897 O O . ALA A 1 127 ? -11.030 -2.449 11.425 1.00 82.81 127 ALA A O 1
ATOM 898 N N . GLY A 1 128 ? -9.431 -0.885 11.115 1.00 90.94 128 GLY A N 1
ATOM 899 C CA . GLY A 1 128 ? -8.269 -1.758 11.140 1.00 90.94 128 GLY A CA 1
ATOM 900 C C . GLY A 1 128 ? -7.002 -1.145 10.592 1.00 90.94 128 GLY A C 1
ATOM 901 O O . GLY A 1 128 ? -7.036 -0.035 10.069 1.00 90.94 128 GLY A O 1
ATOM 902 N N . LYS A 1 129 ? -5.883 -1.860 10.704 1.00 94.88 129 LYS A N 1
ATOM 903 C CA . LYS A 1 129 ? -4.669 -1.533 9.956 1.00 94.88 129 LYS A CA 1
ATOM 904 C C . LYS A 1 129 ? -4.757 -2.043 8.532 1.00 94.88 129 LYS A C 1
ATOM 906 O O . LYS A 1 129 ? -5.142 -3.186 8.292 1.00 94.88 129 LYS A O 1
ATOM 911 N N . ALA A 1 130 ? -4.359 -1.190 7.598 1.00 95.69 130 ALA A N 1
ATOM 912 C CA . ALA A 1 130 ? -4.267 -1.537 6.191 1.00 95.69 130 ALA A CA 1
ATOM 913 C C . ALA A 1 130 ? -2.955 -1.033 5.588 1.00 95.69 130 ALA A C 1
ATOM 915 O O . ALA A 1 130 ? -2.511 0.087 5.854 1.00 95.69 130 ALA A O 1
ATOM 916 N N . VAL A 1 131 ? -2.357 -1.855 4.731 1.00 96.50 131 VAL A N 1
ATOM 917 C CA . VAL A 1 131 ? -1.200 -1.489 3.915 1.00 96.50 131 VAL A CA 1
ATOM 918 C C . VAL A 1 131 ? -1.606 -1.486 2.449 1.00 96.50 131 VAL A C 1
ATOM 920 O O . VAL A 1 131 ? -2.076 -2.494 1.926 1.00 96.50 131 VAL A O 1
ATOM 923 N N . VAL A 1 132 ? -1.385 -0.365 1.768 1.00 94.69 132 VAL A N 1
ATOM 924 C CA . VAL A 1 132 ? -1.509 -0.255 0.310 1.00 94.69 132 VAL A CA 1
ATOM 925 C C . VAL A 1 132 ? -0.104 -0.188 -0.276 1.00 94.69 132 VAL A C 1
ATOM 927 O O . VAL A 1 132 ? 0.689 0.652 0.137 1.00 94.69 132 VAL A O 1
ATOM 930 N N . ILE A 1 133 ? 0.220 -1.065 -1.222 1.00 92.00 133 ILE A N 1
ATOM 931 C CA . ILE A 1 133 ? 1.530 -1.115 -1.881 1.00 92.00 133 ILE A CA 1
ATOM 932 C C . ILE A 1 133 ? 1.361 -0.725 -3.351 1.00 92.00 133 ILE A C 1
ATOM 934 O O . ILE A 1 133 ? 0.746 -1.474 -4.109 1.00 92.00 133 ILE A O 1
ATOM 938 N N . ASP A 1 134 ? 1.920 0.413 -3.765 1.00 88.38 134 ASP A N 1
ATOM 939 C CA . ASP A 1 134 ? 2.089 0.757 -5.182 1.00 88.38 134 ASP A CA 1
ATOM 940 C C . ASP A 1 134 ? 3.392 0.129 -5.682 1.00 88.38 134 ASP A C 1
ATOM 942 O O . ASP A 1 134 ? 4.489 0.607 -5.390 1.00 88.38 134 ASP A O 1
ATOM 946 N N . ALA A 1 135 ? 3.275 -0.994 -6.388 1.00 80.50 135 ALA A N 1
ATOM 947 C CA . ALA A 1 135 ? 4.416 -1.800 -6.806 1.00 80.50 135 ALA A CA 1
ATOM 948 C C . ALA A 1 135 ? 5.031 -1.34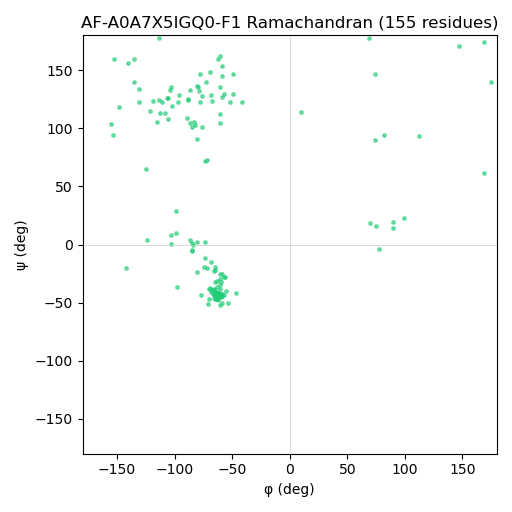9 -8.142 1.00 80.50 135 ALA A C 1
ATOM 950 O O . ALA A 1 135 ? 5.944 -2.011 -8.627 1.00 80.50 135 ALA A O 1
ATOM 951 N N . GLY A 1 136 ? 4.564 -0.257 -8.760 1.00 73.12 136 GLY A N 1
ATOM 952 C CA . GLY A 1 136 ? 5.027 0.138 -10.092 1.00 73.12 136 GLY A CA 1
ATOM 953 C C . GLY A 1 136 ? 4.566 -0.835 -11.190 1.00 73.12 136 GLY A C 1
ATOM 954 O O . GLY A 1 136 ? 3.821 -1.787 -10.950 1.00 73.12 136 GLY A O 1
ATOM 955 N N . GLY A 1 137 ? 4.897 -0.531 -12.447 1.00 66.38 137 GLY A N 1
ATOM 956 C CA . GLY A 1 137 ? 4.344 -1.239 -13.616 1.00 66.38 137 GLY A CA 1
ATOM 957 C C . GLY A 1 137 ? 5.344 -1.864 -14.574 1.00 66.38 137 GLY A C 1
ATOM 958 O O . GLY A 1 137 ? 4.938 -2.352 -15.629 1.00 66.38 137 GLY A O 1
ATOM 959 N N . ASP A 1 138 ? 6.623 -1.794 -14.241 1.00 67.31 138 ASP A N 1
ATOM 960 C CA . ASP A 1 138 ? 7.738 -2.285 -15.035 1.00 67.31 138 ASP A CA 1
ATOM 961 C C . ASP A 1 138 ? 8.440 -3.462 -14.333 1.00 67.31 138 ASP A C 1
ATOM 963 O O . ASP A 1 138 ? 8.085 -3.869 -13.221 1.00 67.31 138 ASP A O 1
ATOM 967 N N . ASP A 1 139 ? 9.453 -4.027 -14.992 1.00 69.19 139 ASP A N 1
ATOM 968 C CA . ASP A 1 139 ? 10.244 -5.138 -14.448 1.00 69.19 139 ASP A CA 1
ATOM 969 C C . ASP A 1 139 ? 10.958 -4.755 -13.136 1.00 69.19 139 ASP A C 1
ATOM 971 O O . ASP A 1 139 ? 11.234 -5.611 -12.288 1.00 69.19 139 ASP A O 1
ATOM 975 N N . VAL A 1 140 ? 11.232 -3.460 -12.941 1.00 68.44 140 VAL A N 1
ATOM 976 C CA . VAL A 1 140 ? 11.837 -2.919 -11.719 1.00 68.44 140 VAL A CA 1
ATOM 977 C C . VAL A 1 140 ? 10.845 -2.996 -10.563 1.00 68.44 140 VAL A C 1
ATOM 979 O O . VAL A 1 140 ? 11.200 -3.502 -9.498 1.00 68.44 140 VAL A O 1
ATOM 982 N N . GLY A 1 141 ? 9.601 -2.578 -10.784 1.00 68.88 141 GLY A N 1
ATOM 983 C CA . GLY A 1 141 ? 8.504 -2.679 -9.831 1.00 68.88 141 GLY A CA 1
ATOM 984 C C . GLY A 1 141 ? 8.206 -4.121 -9.419 1.00 68.88 141 GLY A C 1
ATOM 985 O O . GLY A 1 141 ? 8.149 -4.440 -8.229 1.00 68.88 141 GLY A O 1
ATOM 986 N N . ALA A 1 142 ? 8.155 -5.040 -10.388 1.00 72.00 142 ALA A N 1
ATOM 987 C CA . ALA A 1 142 ? 8.006 -6.471 -10.113 1.00 72.00 142 ALA A CA 1
ATOM 988 C C . ALA A 1 142 ? 9.170 -7.028 -9.268 1.00 72.00 142 ALA A C 1
ATOM 990 O O . ALA A 1 142 ? 8.957 -7.770 -8.305 1.00 72.00 142 ALA A O 1
ATOM 991 N N . THR A 1 143 ? 10.406 -6.630 -9.582 1.00 73.69 143 THR A N 1
ATOM 992 C CA . THR A 1 143 ? 11.601 -7.016 -8.814 1.00 73.69 143 THR A CA 1
ATOM 993 C C . THR A 1 143 ? 11.581 -6.436 -7.399 1.00 73.69 143 THR A C 1
ATOM 995 O O . THR A 1 143 ? 11.984 -7.105 -6.443 1.00 73.69 143 THR A O 1
ATOM 998 N N . ALA A 1 144 ? 11.106 -5.200 -7.237 1.00 73.44 144 ALA A N 1
ATOM 999 C CA . ALA A 1 144 ? 10.954 -4.570 -5.936 1.00 73.44 144 ALA A CA 1
ATOM 1000 C C . ALA A 1 144 ? 9.915 -5.320 -5.093 1.00 73.44 144 ALA A C 1
ATOM 1002 O O . ALA A 1 144 ? 10.212 -5.668 -3.951 1.00 73.44 144 ALA A O 1
ATOM 1003 N N . LEU A 1 145 ? 8.751 -5.646 -5.668 1.00 79.44 145 LEU A N 1
ATOM 1004 C CA . LEU A 1 145 ? 7.689 -6.404 -5.002 1.00 79.44 145 LEU A CA 1
ATOM 1005 C C . LEU A 1 145 ? 8.149 -7.801 -4.569 1.00 79.44 145 LEU A C 1
ATOM 1007 O O . LEU A 1 145 ? 7.813 -8.240 -3.470 1.00 79.44 145 LEU A O 1
ATOM 1011 N N . ALA A 1 146 ? 8.968 -8.484 -5.376 1.00 81.56 146 ALA A N 1
ATOM 1012 C CA . ALA A 1 146 ? 9.480 -9.819 -5.058 1.00 81.56 146 ALA A CA 1
ATOM 1013 C C . ALA A 1 146 ? 10.229 -9.880 -3.712 1.00 81.56 146 ALA A C 1
ATOM 1015 O O . ALA A 1 146 ? 10.205 -10.907 -3.034 1.00 81.56 146 ALA A O 1
ATOM 1016 N N . ARG A 1 147 ? 10.840 -8.773 -3.272 1.00 79.75 147 ARG A N 1
ATOM 1017 C CA . ARG A 1 147 ? 11.518 -8.680 -1.965 1.00 79.75 147 ARG A CA 1
ATOM 1018 C C . ARG A 1 147 ? 10.561 -8.795 -0.781 1.00 79.75 147 ARG A C 1
ATOM 1020 O O . ARG A 1 147 ? 10.983 -9.172 0.307 1.00 79.75 147 ARG A O 1
ATOM 1027 N N . PHE A 1 148 ? 9.285 -8.503 -1.007 1.00 83.75 148 PHE A N 1
ATOM 1028 C CA . PHE A 1 148 ? 8.220 -8.553 -0.011 1.00 83.75 148 PHE A CA 1
ATOM 1029 C C . PHE A 1 148 ? 7.339 -9.789 -0.151 1.00 83.75 148 PHE A C 1
ATOM 1031 O O . PHE A 1 148 ? 6.421 -9.958 0.643 1.00 83.75 148 PHE A O 1
ATOM 1038 N N . ALA A 1 149 ? 7.617 -10.678 -1.111 1.00 84.94 149 ALA A N 1
ATOM 1039 C CA . ALA A 1 149 ? 6.767 -11.828 -1.407 1.00 84.94 149 ALA A CA 1
ATOM 1040 C C . ALA A 1 149 ? 6.509 -12.715 -0.178 1.00 84.94 149 ALA A C 1
ATOM 1042 O O . ALA A 1 149 ? 5.380 -13.142 0.033 1.00 84.94 149 ALA A O 1
ATOM 1043 N N . SER A 1 150 ? 7.523 -12.941 0.668 1.00 85.50 150 SER A N 1
ATOM 1044 C CA . SER A 1 150 ? 7.350 -13.715 1.906 1.00 85.50 150 SER A CA 1
ATOM 1045 C C . SER A 1 150 ? 6.441 -13.015 2.915 1.00 85.50 150 SER A C 1
ATOM 1047 O O . SER A 1 150 ? 5.657 -13.684 3.577 1.00 85.50 150 SER A O 1
ATOM 1049 N N . ALA A 1 151 ? 6.551 -11.690 3.042 1.00 85.06 151 ALA A N 1
ATOM 1050 C CA . ALA A 1 151 ? 5.721 -10.919 3.959 1.00 85.06 151 ALA A CA 1
ATOM 1051 C C . ALA A 1 151 ? 4.281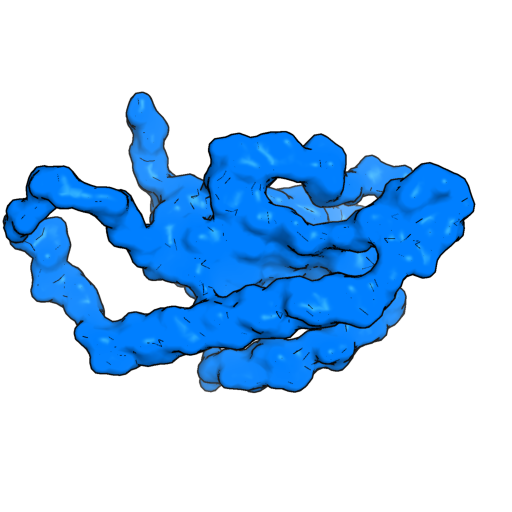 -10.862 3.439 1.00 85.06 151 ALA A C 1
ATOM 1053 O O . ALA A 1 151 ? 3.368 -11.261 4.144 1.00 85.06 151 ALA A O 1
ATOM 1054 N N . VAL A 1 152 ? 4.081 -10.471 2.175 1.00 85.81 152 VAL A N 1
ATOM 1055 C CA . VAL A 1 152 ? 2.759 -10.417 1.527 1.00 85.81 152 VAL A CA 1
ATOM 1056 C C . VAL A 1 152 ? 2.087 -11.794 1.531 1.00 85.81 152 VAL A C 1
ATOM 1058 O O . VAL A 1 152 ? 0.908 -11.898 1.854 1.00 85.81 152 VAL A O 1
ATOM 1061 N N . GLY A 1 153 ? 2.834 -12.859 1.241 1.00 85.81 153 GLY A N 1
ATOM 1062 C CA . GLY A 1 153 ? 2.327 -14.229 1.208 1.00 85.81 153 GLY A CA 1
ATOM 1063 C C . GLY A 1 153 ? 1.936 -14.808 2.570 1.00 85.81 153 GLY A C 1
ATOM 1064 O O . GLY A 1 153 ? 1.219 -15.802 2.591 1.00 85.81 153 GLY A O 1
ATOM 1065 N N . ALA A 1 154 ? 2.353 -14.198 3.686 1.00 85.00 154 ALA A N 1
ATOM 1066 C CA . ALA A 1 154 ? 2.030 -14.667 5.037 1.00 85.00 154 ALA A CA 1
ATOM 1067 C C . ALA A 1 154 ? 0.570 -14.406 5.457 1.00 85.00 154 ALA A C 1
ATOM 1069 O O . ALA A 1 154 ? 0.124 -14.940 6.474 1.00 85.00 154 ALA A O 1
ATOM 1070 N N . GLY A 1 155 ? -0.166 -13.596 4.688 1.00 77.50 155 GLY A N 1
ATOM 1071 C CA . GLY A 1 155 ? -1.594 -13.370 4.893 1.00 77.50 155 GLY A CA 1
ATOM 1072 C C . GLY A 1 155 ? -2.421 -14.647 4.735 1.00 77.50 155 GLY A C 1
ATOM 1073 O O . GLY A 1 155 ? -1.995 -15.618 4.109 1.00 77.50 155 GLY A O 1
ATOM 1074 N N . ARG A 1 156 ? -3.628 -14.647 5.304 1.00 70.75 156 ARG A N 1
ATOM 1075 C CA . ARG A 1 156 ? -4.612 -15.705 5.045 1.00 70.75 156 ARG A CA 1
ATOM 1076 C C . ARG A 1 156 ? -5.215 -15.452 3.656 1.00 70.75 156 ARG A C 1
ATOM 1078 O O . ARG A 1 156 ? -5.657 -14.334 3.404 1.00 70.75 156 ARG A O 1
ATOM 1085 N N . HIS A 1 157 ? -5.211 -16.460 2.782 1.00 59.94 157 HIS A N 1
ATOM 1086 C CA . HIS A 1 157 ? -5.782 -16.409 1.424 1.00 59.94 157 HIS A CA 1
ATOM 1087 C C . HIS A 1 157 ? -6.987 -17.335 1.311 1.00 59.94 157 HIS A C 1
ATOM 1089 O O . HIS A 1 157 ? -6.938 -18.420 1.938 1.00 59.94 157 HIS A O 1
#

Nearest PDB structures (foldseek):
  2ffh-assembly1_A  TM=6.262E-01  e=4.446E-03  Thermus aquaticus
  3zn8-assembly1_A  TM=6.054E-01  e=1.943E-02  Escherichia coli
  1g5r-assembly1_A  TM=5.571E-01  e=6.647E-03  Salmonella enterica subsp. enterica serovar Typhimurium
  3dm5-assembly1_B  TM=5.930E-01  e=3.471E-01  Pyrococcus furiosus
  2o8r-assembly1_B  TM=3.993E-01  e=5.934E-01  Porphyromonas gingivalis

Solvent-accessible surface area (backbone atoms only — not comparable to full-atom values): 9528 Å² total; per-residue (Å²): 132,84,72,76,41,80,69,99,60,90,78,59,39,68,41,78,46,73,50,62,77,90,77,48,61,66,62,50,50,52,51,52,44,54,47,40,26,45,43,35,27,52,26,36,41,35,50,51,56,87,84,70,95,82,79,57,73,74,82,42,42,67,63,32,50,77,58,62,30,44,78,45,63,78,60,78,50,91,85,80,55,91,51,54,74,68,61,55,50,69,54,50,49,59,51,50,53,52,11,46,51,52,52,51,52,51,69,74,65,54,79,84,87,69,89,75,87,88,82,86,90,72,78,82,78,61,72,38,46,30,31,40,34,34,29,38,44,50,74,65,15,54,57,55,46,58,76,42,43,70,61,65,63,69,52,91,129